Protein AF-A0A822GV49-F1 (afdb_monomer_lite)

pLDDT: mean 79.33, std 9.25, range [47.97, 89.56]

Foldseek 3Di:
DDDLQVVLVVLVVDDPVVNVVVVVCLLVSLVVVVLVCLVPPPQKAALVVSCVSSVPPDSVVSLVSCVVVVFDADVPGNITGSVVRNVVNVVD

Radius of gyration: 13.35 Å; chains: 1; bounding box: 31×25×39 Å

Structure (mmCIF, N/CA/C/O backbone):
data_AF-A0A822GV49-F1
#
_entry.id   AF-A0A822GV49-F1
#
loop_
_atom_site.group_PDB
_atom_site.id
_atom_site.type_symbol
_atom_site.label_atom_id
_atom_site.label_alt_id
_atom_site.label_comp_id
_atom_site.label_asym_id
_atom_site.label_entity_id
_atom_site.label_seq_id
_atom_si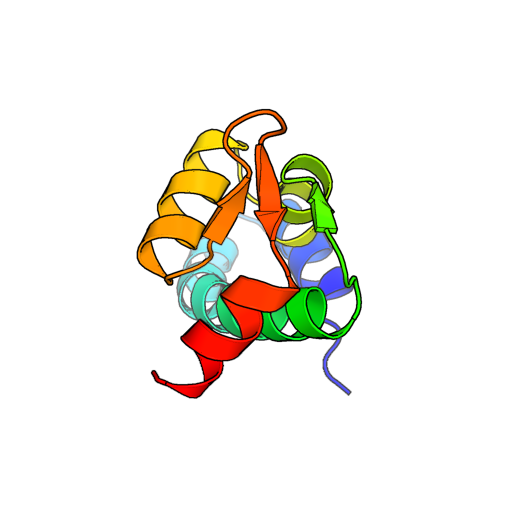te.pdbx_PDB_ins_code
_atom_site.Cartn_x
_atom_site.Cartn_y
_atom_site.Cartn_z
_atom_site.occupancy
_atom_site.B_iso_or_equiv
_atom_site.auth_seq_id
_atom_site.auth_comp_id
_atom_site.auth_asym_id
_atom_site.auth_atom_id
_atom_site.pdbx_PDB_model_num
ATOM 1 N N . ARG A 1 1 ? 9.666 -14.382 12.200 1.00 52.34 1 ARG A N 1
ATOM 2 C CA . ARG A 1 1 ? 9.138 -14.148 10.830 1.00 52.34 1 ARG A CA 1
ATOM 3 C C . ARG A 1 1 ? 7.882 -13.283 10.983 1.00 52.34 1 ARG A C 1
ATOM 5 O O . ARG A 1 1 ? 7.016 -13.685 11.745 1.00 52.34 1 ARG A O 1
ATOM 12 N N . LYS A 1 2 ? 7.814 -12.077 10.402 1.00 66.31 2 LYS A N 1
ATOM 13 C CA . LYS A 1 2 ? 6.654 -11.172 10.560 1.00 66.31 2 LYS A CA 1
ATOM 14 C C . LYS A 1 2 ? 5.584 -11.528 9.518 1.00 66.31 2 LYS A C 1
ATOM 16 O O . LYS A 1 2 ? 5.921 -11.617 8.342 1.00 66.31 2 LYS A O 1
ATOM 21 N N . ASN A 1 3 ? 4.339 -11.772 9.937 1.00 78.94 3 ASN A N 1
ATOM 22 C CA . ASN A 1 3 ? 3.228 -12.119 9.040 1.00 78.94 3 ASN A CA 1
ATOM 23 C C . ASN A 1 3 ? 2.308 -10.906 8.829 1.00 78.94 3 ASN A C 1
ATOM 25 O O . ASN A 1 3 ? 1.311 -10.736 9.529 1.00 78.94 3 ASN A O 1
ATOM 29 N N . TYR A 1 4 ? 2.674 -10.040 7.882 1.00 75.12 4 TYR A N 1
ATOM 30 C CA . TYR A 1 4 ? 1.938 -8.800 7.618 1.00 75.12 4 TYR A CA 1
ATOM 31 C C . TYR A 1 4 ? 0.546 -9.050 7.031 1.00 75.12 4 TYR A C 1
ATOM 33 O O . TYR A 1 4 ? -0.392 -8.348 7.386 1.00 75.12 4 TYR A O 1
ATOM 41 N N . ILE A 1 5 ? 0.381 -10.087 6.204 1.00 78.50 5 ILE A N 1
ATOM 42 C CA . ILE A 1 5 ? -0.917 -10.433 5.604 1.00 78.50 5 ILE A CA 1
ATOM 43 C C . ILE A 1 5 ? -1.935 -10.762 6.702 1.00 78.50 5 ILE A C 1
ATOM 45 O O . ILE A 1 5 ? -3.030 -10.207 6.723 1.00 78.50 5 ILE A O 1
ATOM 49 N N . GLN A 1 6 ? -1.556 -11.610 7.663 1.00 81.31 6 GLN A N 1
ATOM 50 C CA . GLN A 1 6 ? -2.429 -11.965 8.784 1.00 81.31 6 GLN A CA 1
ATOM 51 C C . GLN A 1 6 ? -2.743 -10.755 9.678 1.00 81.31 6 GLN A C 1
ATOM 53 O O . GLN A 1 6 ? -3.865 -10.635 10.166 1.00 81.31 6 GLN A O 1
ATOM 58 N N . LEU A 1 7 ? -1.793 -9.828 9.840 1.00 83.19 7 LEU A N 1
ATOM 59 C CA . LEU A 1 7 ? -2.014 -8.573 10.560 1.00 83.19 7 LEU A CA 1
ATOM 60 C C . LEU A 1 7 ? -3.067 -7.696 9.868 1.00 83.19 7 LEU A C 1
ATOM 62 O O . LEU A 1 7 ? -3.976 -7.218 10.540 1.00 83.19 7 LEU A O 1
ATOM 66 N N . PHE A 1 8 ? -2.997 -7.520 8.544 1.00 80.31 8 PHE A N 1
ATOM 67 C CA . PHE A 1 8 ? -3.977 -6.720 7.797 1.00 80.31 8 PHE A CA 1
ATOM 68 C C . PHE A 1 8 ? -5.369 -7.370 7.750 1.00 80.31 8 PHE A C 1
ATOM 70 O O . PHE A 1 8 ? -6.377 -6.665 7.809 1.00 80.31 8 PHE A O 1
ATOM 77 N N . ILE A 1 9 ? -5.447 -8.704 7.712 1.00 82.69 9 ILE A N 1
ATOM 78 C CA . ILE A 1 9 ? -6.724 -9.429 7.834 1.00 82.69 9 ILE A CA 1
ATOM 79 C C . ILE A 1 9 ? -7.367 -9.138 9.193 1.00 82.69 9 ILE A C 1
ATOM 81 O O . ILE A 1 9 ? -8.534 -8.755 9.252 1.00 82.69 9 ILE A O 1
ATOM 85 N N . LEU A 1 10 ? -6.596 -9.260 10.278 1.00 81.12 10 LEU A N 1
ATOM 86 C CA . LEU A 1 10 ? -7.081 -8.963 11.625 1.00 81.12 10 LEU A CA 1
ATOM 87 C C . LEU A 1 10 ? -7.467 -7.489 11.766 1.00 81.12 10 LEU A C 1
ATOM 89 O O . LEU A 1 10 ? -8.506 -7.192 12.354 1.00 81.12 10 LEU A O 1
ATOM 93 N N . TYR A 1 11 ? -6.679 -6.580 11.181 1.00 82.38 11 TYR A N 1
ATOM 94 C CA . TYR A 1 11 ? -6.937 -5.137 11.163 1.00 82.38 11 TYR A CA 1
ATOM 95 C C . TYR A 1 11 ? -8.331 -4.797 10.631 1.00 82.38 11 TYR A C 1
ATOM 97 O O . TYR A 1 11 ? -9.036 -4.003 11.247 1.00 82.38 11 TYR A O 1
ATOM 105 N N . ARG A 1 12 ? -8.790 -5.467 9.568 1.00 78.31 12 ARG A N 1
ATOM 106 C CA . ARG A 1 12 ? -10.150 -5.267 9.033 1.00 78.31 12 ARG A CA 1
ATOM 107 C C . ARG A 1 12 ? -11.265 -5.719 9.985 1.00 78.31 12 ARG A C 1
ATOM 109 O O . ARG A 1 12 ? -12.388 -5.248 9.852 1.00 78.31 12 ARG A O 1
ATOM 116 N N . SER A 1 13 ? -10.974 -6.627 10.917 1.00 79.31 13 SER A N 1
ATOM 117 C CA . SER A 1 13 ? -11.948 -7.217 11.855 1.00 79.31 13 SER A CA 1
ATOM 118 C C . SER A 1 13 ? -11.903 -6.647 13.280 1.00 79.31 13 SER A C 1
ATOM 120 O O . SER A 1 13 ? -12.692 -7.055 14.131 1.00 79.31 13 SER A O 1
ATOM 122 N N . LEU A 1 14 ? -10.971 -5.738 13.572 1.00 76.31 14 LEU A N 1
ATOM 123 C CA . LEU A 1 14 ? -10.693 -5.282 14.934 1.00 76.31 14 LEU A CA 1
ATOM 124 C C . LEU A 1 14 ? -11.802 -4.354 15.485 1.00 76.31 14 LEU A C 1
ATOM 126 O O . LEU A 1 14 ? -12.263 -3.453 14.781 1.00 76.31 14 LEU A O 1
ATOM 130 N N . PRO A 1 15 ? -12.208 -4.503 16.764 1.00 77.31 15 PRO A N 1
ATOM 131 C CA . PRO A 1 15 ? -13.111 -3.558 17.417 1.00 77.31 15 PRO A CA 1
ATOM 132 C C . PRO A 1 15 ? -12.491 -2.152 17.514 1.00 77.31 15 PRO A C 1
ATOM 134 O O . PRO A 1 15 ? -11.278 -1.987 17.669 1.00 77.31 15 PRO A O 1
ATOM 137 N N . LYS A 1 16 ? -13.348 -1.120 17.463 1.00 66.38 16 LYS A N 1
ATOM 138 C CA . LYS A 1 16 ? -12.970 0.301 17.300 1.00 66.38 16 LYS A CA 1
ATOM 139 C C . LYS A 1 16 ? -11.902 0.804 18.286 1.00 66.38 16 LYS A C 1
ATOM 141 O O . LYS A 1 16 ? -11.052 1.597 17.897 1.00 66.38 16 LYS A O 1
ATOM 146 N N . LEU A 1 17 ? -11.910 0.335 19.538 1.00 59.97 17 LEU A N 1
ATOM 147 C CA . LEU A 1 17 ? -10.960 0.788 20.563 1.00 59.97 17 LEU A CA 1
ATOM 148 C C . LEU A 1 17 ? -9.529 0.279 20.303 1.00 59.97 17 LEU A C 1
ATOM 150 O O . LEU A 1 17 ? -8.560 1.018 20.450 1.00 59.97 17 LEU A O 1
ATOM 154 N N . THR A 1 18 ? -9.396 -0.974 19.866 1.00 63.44 18 THR A N 1
ATOM 155 C CA . THR A 1 18 ? -8.104 -1.584 19.523 1.00 63.44 18 THR A CA 1
ATOM 156 C C . THR A 1 18 ? -7.612 -1.113 18.152 1.00 63.44 18 THR A C 1
ATOM 158 O O . THR A 1 18 ? -6.406 -1.032 17.932 1.00 63.44 18 THR A O 1
ATOM 161 N N . CYS A 1 19 ? -8.528 -0.722 17.257 1.00 67.12 19 CYS A N 1
ATOM 162 C CA . CYS A 1 19 ? -8.203 -0.101 15.972 1.00 67.12 19 CYS A CA 1
ATOM 163 C C . CYS A 1 19 ? -7.345 1.163 16.154 1.00 67.12 19 CYS A C 1
ATOM 165 O O . CYS A 1 19 ? -6.286 1.263 15.543 1.00 67.12 19 CYS A O 1
ATOM 167 N N . CYS A 1 20 ? -7.695 2.063 17.083 1.00 65.81 20 CYS A N 1
ATOM 168 C CA . CYS A 1 20 ? -6.903 3.276 17.335 1.00 65.81 20 CYS A CA 1
ATOM 169 C C . CYS A 1 20 ? -5.449 2.996 17.752 1.00 65.81 20 CYS A C 1
ATOM 171 O O . CYS A 1 20 ? -4.551 3.717 17.329 1.00 65.81 20 CYS A O 1
ATOM 173 N N . LEU A 1 21 ? -5.192 1.947 18.542 1.00 66.62 21 LEU A N 1
ATOM 174 C CA . LEU A 1 21 ? -3.827 1.568 18.932 1.00 66.62 21 LEU A CA 1
ATOM 175 C C . LEU A 1 21 ? -3.040 0.994 17.749 1.00 66.62 21 LEU A C 1
ATOM 177 O O . LEU A 1 21 ? -1.862 1.301 17.575 1.00 66.62 21 LEU A O 1
ATOM 181 N N . VAL A 1 22 ? -3.691 0.182 16.914 1.00 72.62 22 VAL A N 1
ATOM 182 C CA . VAL A 1 22 ? -3.061 -0.433 15.737 1.00 72.62 22 VAL A CA 1
ATOM 183 C C . VAL A 1 22 ? -2.839 0.593 14.619 1.00 72.62 22 VAL A C 1
ATOM 185 O O . VAL A 1 22 ? -1.844 0.491 13.903 1.00 72.62 22 VAL A O 1
ATOM 188 N N . ASN A 1 23 ? -3.677 1.631 14.525 1.00 72.44 23 ASN A N 1
ATOM 189 C CA . ASN A 1 23 ? -3.545 2.728 13.561 1.00 72.44 23 ASN A CA 1
ATOM 190 C C . ASN A 1 23 ? -2.201 3.456 13.656 1.00 72.44 23 ASN A C 1
ATOM 192 O O . ASN A 1 23 ? -1.682 3.902 12.642 1.00 72.44 23 ASN A O 1
ATOM 196 N N . PHE A 1 24 ? -1.583 3.537 14.836 1.00 71.94 24 PHE A N 1
ATOM 197 C CA . PHE A 1 24 ? -0.257 4.152 14.957 1.00 71.94 24 PHE A CA 1
ATOM 198 C C . PHE A 1 24 ? 0.855 3.318 14.312 1.00 71.94 24 PHE A C 1
ATOM 200 O O . PHE A 1 24 ? 1.856 3.859 13.847 1.00 71.94 24 PHE A O 1
ATOM 207 N N . PHE A 1 25 ? 0.684 1.998 14.253 1.00 78.62 25 PHE A N 1
ATOM 208 C CA . PHE A 1 25 ? 1.681 1.092 13.687 1.00 78.62 25 PHE A CA 1
ATOM 209 C C . PHE A 1 25 ? 1.372 0.692 12.245 1.00 78.62 25 PHE A C 1
ATOM 211 O O . PHE A 1 25 ? 2.276 0.263 11.526 1.00 78.62 25 PHE A O 1
ATOM 218 N N . ILE A 1 26 ? 0.118 0.831 11.807 1.00 82.19 26 ILE A N 1
ATOM 219 C CA . ILE A 1 26 ? -0.323 0.381 10.486 1.00 82.19 26 ILE A CA 1
ATOM 220 C C . ILE A 1 26 ? 0.474 1.056 9.367 1.00 82.19 26 ILE A C 1
ATOM 222 O O . ILE A 1 26 ? 0.859 0.391 8.411 1.00 82.19 26 ILE A O 1
ATOM 226 N N . ASP A 1 27 ? 0.817 2.336 9.519 1.00 82.50 27 ASP A N 1
ATOM 227 C CA . ASP A 1 27 ? 1.571 3.082 8.510 1.00 82.50 27 ASP A CA 1
ATOM 228 C C . ASP A 1 27 ? 3.033 2.625 8.425 1.00 82.50 27 ASP A C 1
ATOM 230 O O . ASP A 1 27 ? 3.593 2.510 7.331 1.00 82.50 27 ASP A O 1
ATOM 234 N N . ILE A 1 28 ? 3.629 2.250 9.562 1.00 84.25 28 ILE A N 1
ATOM 235 C CA . ILE A 1 28 ? 4.967 1.646 9.609 1.00 84.25 28 ILE A CA 1
ATOM 236 C C . ILE A 1 28 ? 4.952 0.306 8.863 1.00 84.25 28 ILE A C 1
ATOM 238 O O . ILE A 1 28 ? 5.827 0.034 8.037 1.00 84.25 28 ILE A O 1
ATOM 242 N N . TYR A 1 29 ? 3.939 -0.525 9.120 1.00 85.25 29 TYR A N 1
ATOM 243 C CA . TYR A 1 29 ? 3.800 -1.827 8.470 1.00 85.25 29 TYR A CA 1
ATOM 244 C C . TYR A 1 29 ? 3.476 -1.715 6.982 1.00 85.25 29 TYR A C 1
ATOM 246 O O . TYR A 1 29 ? 4.02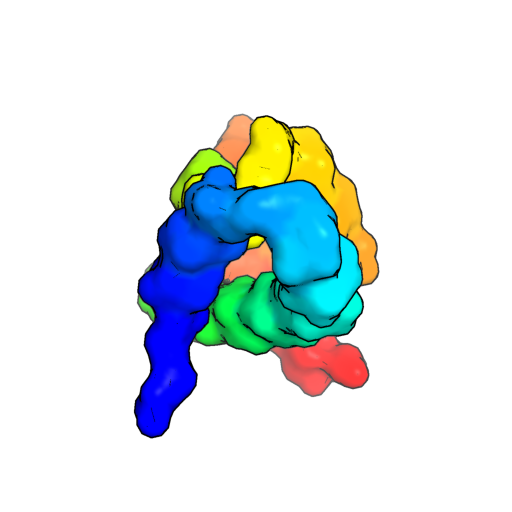6 -2.478 6.191 1.00 85.25 29 TYR A O 1
ATOM 254 N N . ARG A 1 30 ? 2.656 -0.741 6.576 1.00 87.62 30 ARG A N 1
ATOM 255 C CA . ARG A 1 30 ? 2.365 -0.465 5.164 1.00 87.62 30 ARG A CA 1
ATOM 256 C C . ARG A 1 30 ? 3.627 -0.077 4.400 1.00 87.62 30 ARG A C 1
ATOM 258 O O . ARG A 1 30 ? 3.861 -0.615 3.319 1.00 87.62 30 ARG A O 1
ATOM 265 N N . LYS A 1 31 ? 4.491 0.762 4.988 1.00 85.38 31 LYS A N 1
ATOM 266 C CA . LYS A 1 31 ? 5.791 1.121 4.396 1.00 85.38 31 LYS A CA 1
ATOM 267 C C . LYS A 1 31 ? 6.721 -0.093 4.247 1.00 85.38 31 LYS A C 1
ATOM 269 O O . LYS A 1 31 ? 7.372 -0.247 3.219 1.00 85.38 31 LYS A O 1
ATOM 274 N N . GLN A 1 32 ? 6.777 -0.974 5.244 1.00 86.00 32 GLN A N 1
ATOM 275 C CA . GLN A 1 32 ? 7.587 -2.199 5.155 1.00 86.00 32 GLN A CA 1
ATOM 276 C C . GLN A 1 32 ? 7.028 -3.174 4.110 1.00 86.00 32 GLN A C 1
ATOM 278 O O . GLN A 1 32 ? 7.780 -3.766 3.338 1.00 86.00 32 GLN A O 1
ATOM 283 N N . MET A 1 33 ? 5.706 -3.325 4.057 1.00 87.06 33 MET A N 1
ATOM 284 C CA . MET A 1 33 ? 5.039 -4.226 3.124 1.00 87.06 33 MET A CA 1
ATOM 285 C C . MET A 1 33 ? 5.189 -3.753 1.673 1.00 87.06 33 MET A C 1
ATOM 287 O O . MET A 1 33 ? 5.490 -4.575 0.813 1.00 87.06 33 MET A O 1
ATOM 291 N N . ILE A 1 34 ? 5.062 -2.450 1.383 1.00 86.88 34 ILE A N 1
ATOM 292 C CA . ILE A 1 34 ? 5.236 -1.949 0.010 1.00 86.88 34 ILE A CA 1
ATOM 293 C C . ILE A 1 34 ? 6.663 -2.167 -0.506 1.00 86.88 34 ILE A C 1
ATOM 295 O O . ILE A 1 34 ? 6.833 -2.543 -1.662 1.00 86.88 34 ILE A O 1
ATOM 299 N N . GLN A 1 35 ? 7.685 -2.026 0.346 1.00 85.38 35 GLN A N 1
ATOM 300 C CA . GLN A 1 35 ? 9.066 -2.347 -0.031 1.00 85.38 35 GLN A CA 1
ATOM 301 C C . GLN A 1 35 ? 9.200 -3.820 -0.435 1.00 85.38 35 GLN A C 1
ATOM 303 O O . GLN A 1 35 ? 9.742 -4.123 -1.496 1.00 85.38 35 GLN A O 1
ATOM 308 N N . ILE A 1 36 ? 8.634 -4.729 0.365 1.00 86.12 36 ILE A N 1
ATOM 309 C CA . ILE A 1 36 ? 8.626 -6.167 0.065 1.00 86.12 36 ILE A CA 1
ATOM 310 C C . ILE A 1 36 ? 7.882 -6.447 -1.248 1.00 86.12 36 ILE A C 1
ATOM 312 O O . ILE A 1 36 ? 8.369 -7.221 -2.070 1.00 86.12 36 ILE A O 1
ATOM 316 N N . LEU A 1 37 ? 6.734 -5.802 -1.477 1.00 84.94 37 LEU A N 1
ATOM 317 C CA . LEU A 1 37 ? 5.941 -5.966 -2.699 1.00 84.94 37 LEU A CA 1
ATOM 318 C C . LEU A 1 37 ? 6.690 -5.481 -3.944 1.00 84.94 37 LEU A C 1
ATOM 320 O O . LEU A 1 37 ? 6.791 -6.224 -4.917 1.00 84.94 37 LEU A O 1
ATOM 324 N N . ILE A 1 38 ? 7.279 -4.282 -3.900 1.00 84.06 38 ILE A N 1
ATOM 325 C CA . ILE A 1 38 ? 8.099 -3.730 -4.992 1.00 84.06 38 ILE A CA 1
ATOM 326 C C . ILE A 1 38 ? 9.272 -4.662 -5.313 1.00 84.06 38 ILE A C 1
ATOM 328 O O . ILE A 1 38 ? 9.665 -4.800 -6.475 1.00 84.06 38 ILE A O 1
ATOM 332 N N . TRP A 1 39 ? 9.848 -5.307 -4.298 1.00 81.62 39 TRP A N 1
ATOM 333 C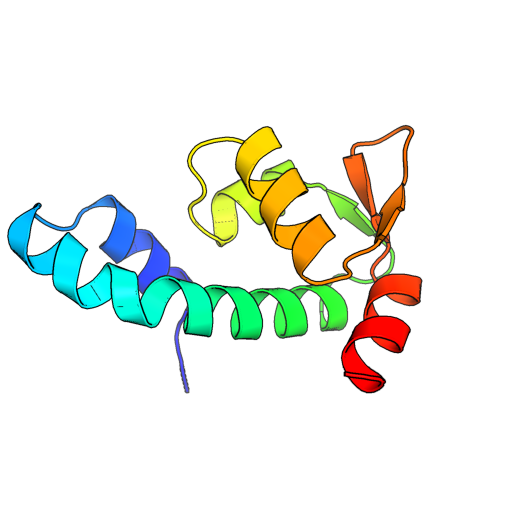 CA . TRP A 1 39 ? 10.968 -6.228 -4.468 1.00 81.62 39 TRP A CA 1
ATOM 334 C C . TRP A 1 39 ? 10.531 -7.590 -5.026 1.00 81.62 39 TRP A C 1
ATOM 336 O O . TRP A 1 39 ? 11.242 -8.142 -5.865 1.00 81.62 39 TRP A O 1
ATOM 346 N N . GLY A 1 40 ? 9.357 -8.092 -4.627 1.00 79.94 40 GLY A N 1
ATOM 347 C CA . GLY A 1 40 ? 8.858 -9.424 -4.984 1.00 79.94 40 GLY A CA 1
ATOM 348 C C . GLY A 1 40 ? 8.043 -9.532 -6.281 1.00 79.94 40 GLY A C 1
ATOM 349 O O . GLY A 1 40 ? 8.052 -10.598 -6.884 1.00 79.94 40 GLY A O 1
ATOM 350 N N . PHE A 1 41 ? 7.362 -8.470 -6.729 1.00 76.06 41 PHE A N 1
ATOM 351 C CA . PHE A 1 41 ? 6.375 -8.527 -7.829 1.00 76.06 41 PHE A CA 1
ATOM 352 C C . PHE A 1 41 ? 6.820 -7.881 -9.161 1.00 76.06 41 PHE A C 1
ATOM 354 O O . PHE A 1 41 ? 5.991 -7.629 -10.030 1.00 76.06 41 PHE A O 1
ATOM 361 N N . ALA A 1 42 ? 8.113 -7.602 -9.367 1.00 75.00 42 ALA A N 1
ATOM 362 C CA . ALA A 1 42 ? 8.590 -6.961 -10.603 1.00 75.00 42 ALA A CA 1
ATOM 363 C C . ALA A 1 42 ? 8.173 -7.743 -11.878 1.00 75.00 42 ALA A C 1
ATOM 365 O O . ALA A 1 42 ? 8.303 -8.967 -11.890 1.00 75.00 42 ALA A O 1
ATOM 366 N N . PRO A 1 43 ? 7.739 -7.074 -12.971 1.00 78.00 43 PRO A N 1
ATOM 367 C CA . PRO A 1 43 ? 8.000 -5.666 -13.298 1.00 78.00 43 PRO A CA 1
ATOM 368 C C . PRO A 1 43 ? 6.916 -4.652 -12.894 1.00 78.00 43 PRO A C 1
ATOM 370 O O . PRO A 1 43 ? 7.267 -3.498 -12.654 1.00 78.00 43 PRO A O 1
ATOM 373 N N . THR A 1 44 ? 5.644 -5.045 -12.811 1.00 83.31 44 THR A N 1
ATOM 374 C CA . THR A 1 44 ? 4.514 -4.135 -12.560 1.00 83.31 44 THR A CA 1
ATOM 375 C C . THR A 1 44 ? 3.532 -4.742 -11.566 1.00 83.31 44 THR A C 1
ATOM 377 O O . THR A 1 44 ? 3.334 -5.955 -11.537 1.00 83.31 44 THR A O 1
ATOM 380 N N . LEU A 1 45 ? 2.898 -3.893 -10.755 1.00 86.00 45 LEU A N 1
ATOM 381 C CA . LEU A 1 45 ? 1.936 -4.325 -9.742 1.00 86.00 45 LEU A CA 1
ATOM 382 C C . LEU A 1 45 ? 0.647 -3.487 -9.827 1.00 86.00 45 LEU A C 1
ATOM 384 O O . LEU A 1 45 ? 0.724 -2.268 -9.669 1.00 86.00 45 LEU A O 1
ATOM 388 N N . PRO A 1 46 ? -0.534 -4.086 -10.074 1.00 88.31 46 PRO A N 1
ATOM 389 C CA . PRO A 1 46 ? -1.795 -3.345 -10.141 1.00 88.31 46 PRO A CA 1
ATOM 390 C C . PRO A 1 46 ? -2.160 -2.711 -8.795 1.00 88.31 46 PRO A C 1
ATOM 392 O O . PRO A 1 46 ? -1.989 -3.352 -7.753 1.00 88.31 46 PRO A O 1
ATOM 395 N N . ILE A 1 47 ? -2.720 -1.495 -8.806 1.00 88.06 47 ILE A N 1
ATOM 396 C CA . ILE A 1 47 ? -3.126 -0.820 -7.565 1.00 88.06 47 ILE A CA 1
ATOM 397 C C . ILE A 1 47 ? -4.183 -1.608 -6.787 1.00 88.06 47 ILE A C 1
ATOM 399 O O . ILE A 1 47 ? -4.086 -1.675 -5.569 1.00 88.06 47 ILE A O 1
ATOM 403 N N . ASP A 1 48 ? -5.108 -2.299 -7.459 1.00 86.88 48 ASP A N 1
ATOM 404 C CA . ASP A 1 48 ? -6.174 -3.079 -6.808 1.00 86.88 48 ASP A CA 1
ATOM 405 C C . ASP A 1 48 ? -5.627 -4.137 -5.840 1.00 86.88 48 ASP A C 1
ATOM 407 O O . ASP A 1 48 ? -6.121 -4.330 -4.722 1.00 86.88 48 ASP A O 1
ATOM 411 N N . VAL A 1 49 ? -4.556 -4.814 -6.263 1.00 86.19 49 VAL A N 1
ATOM 412 C CA . VAL A 1 49 ? -3.881 -5.845 -5.469 1.00 86.19 49 VAL A CA 1
ATOM 413 C C . VAL A 1 49 ? -3.248 -5.212 -4.233 1.00 86.19 49 VAL A C 1
ATOM 415 O O . VAL A 1 49 ? -3.338 -5.749 -3.130 1.00 86.19 49 VAL A O 1
ATOM 418 N N . VAL A 1 50 ? -2.650 -4.037 -4.403 1.00 88.50 50 VAL A N 1
ATOM 419 C CA . VAL A 1 50 ? -1.948 -3.300 -3.351 1.00 88.50 50 VAL A CA 1
ATOM 420 C C . VAL A 1 50 ? -2.926 -2.724 -2.336 1.00 88.50 50 VAL A C 1
ATOM 422 O O . VAL A 1 50 ? -2.720 -2.896 -1.134 1.00 88.50 50 VAL A O 1
ATOM 425 N N . THR A 1 51 ? -4.022 -2.125 -2.801 1.00 89.56 51 THR A N 1
ATOM 426 C CA . THR A 1 51 ? -5.128 -1.629 -1.975 1.00 89.56 51 THR A CA 1
ATOM 427 C C . THR A 1 51 ? -5.679 -2.744 -1.094 1.00 89.56 51 THR A C 1
ATOM 429 O O . THR A 1 51 ? -5.827 -2.567 0.117 1.00 89.56 51 THR A O 1
ATOM 432 N N . THR A 1 52 ? -5.898 -3.925 -1.681 1.00 86.75 52 THR A N 1
ATOM 433 C CA . THR A 1 52 ? -6.403 -5.100 -0.962 1.00 86.75 52 THR A CA 1
ATOM 434 C C . THR A 1 52 ? -5.391 -5.618 0.063 1.00 86.75 52 THR A C 1
ATOM 436 O O . THR A 1 52 ? -5.753 -5.881 1.210 1.00 86.75 52 THR A O 1
ATOM 439 N N . MET A 1 53 ? -4.114 -5.741 -0.314 1.00 85.38 53 MET A N 1
ATOM 440 C CA . MET A 1 53 ? -3.064 -6.267 0.568 1.00 85.38 53 MET A CA 1
ATOM 441 C C . MET A 1 53 ? -2.713 -5.330 1.729 1.00 85.38 53 MET A C 1
ATOM 443 O O . MET A 1 53 ? -2.403 -5.808 2.818 1.00 85.38 53 MET A O 1
ATOM 447 N N . LEU A 1 54 ? -2.751 -4.013 1.514 1.00 86.94 54 LEU A N 1
ATOM 448 C CA . LEU A 1 54 ? -2.430 -2.993 2.524 1.00 86.94 54 LEU A CA 1
ATOM 449 C C . LEU A 1 54 ? -3.658 -2.527 3.324 1.00 86.94 54 LEU A C 1
ATOM 451 O O . LEU A 1 54 ? -3.534 -1.647 4.186 1.00 86.94 54 LEU A O 1
ATOM 455 N N . ALA A 1 55 ? -4.824 -3.122 3.043 1.00 86.75 55 ALA A N 1
ATOM 456 C CA . ALA A 1 55 ? -6.111 -2.798 3.646 1.00 86.75 55 ALA A CA 1
ATOM 457 C C . ALA A 1 55 ? -6.402 -1.286 3.612 1.00 86.75 55 ALA A C 1
ATOM 459 O O . ALA A 1 55 ? -6.643 -0.662 4.650 1.00 86.75 55 ALA A O 1
ATOM 460 N N . TYR A 1 56 ? -6.315 -0.689 2.421 1.00 86.94 56 TYR A N 1
ATOM 461 C CA . TYR A 1 56 ? -6.805 0.667 2.172 1.00 86.94 56 TYR A CA 1
ATOM 462 C C . TYR A 1 56 ? -8.304 0.647 1.850 1.00 86.94 56 TYR A C 1
ATOM 464 O O . TYR A 1 56 ? -8.830 -0.353 1.367 1.00 86.94 56 TYR A O 1
ATOM 472 N N . GLU A 1 57 ? -8.990 1.752 2.139 1.00 85.88 57 GLU A N 1
ATOM 473 C CA . GLU A 1 57 ? -10.438 1.886 1.923 1.00 85.88 57 GLU A CA 1
ATOM 474 C C . GLU A 1 57 ? -10.793 2.082 0.444 1.00 85.88 57 GLU A C 1
ATOM 476 O O . GLU A 1 57 ? -11.822 1.585 -0.010 1.00 85.88 57 GLU A O 1
ATOM 481 N N . SER A 1 58 ? -9.930 2.757 -0.321 1.00 88.81 58 SER A N 1
ATOM 482 C CA . SER A 1 58 ? -10.097 2.960 -1.761 1.00 88.81 58 SER A CA 1
ATOM 483 C C . SER A 1 58 ? -8.754 2.988 -2.493 1.00 88.81 58 SER A C 1
ATOM 485 O O . SER A 1 58 ? -7.698 3.244 -1.899 1.00 88.81 58 SER A O 1
ATOM 487 N N . ASN A 1 59 ? -8.803 2.752 -3.806 1.00 87.19 59 ASN A N 1
ATOM 488 C CA . ASN A 1 59 ? -7.637 2.869 -4.683 1.00 87.19 59 ASN A CA 1
ATOM 489 C C . ASN A 1 59 ? -7.096 4.300 -4.739 1.00 87.19 59 ASN A C 1
ATOM 491 O O . ASN A 1 59 ? -5.890 4.487 -4.835 1.00 87.19 59 ASN A O 1
ATOM 495 N N . GLU A 1 60 ? -7.965 5.303 -4.626 1.00 87.50 60 GLU A N 1
ATOM 496 C CA . GLU A 1 60 ? -7.593 6.722 -4.626 1.00 87.50 60 GLU A CA 1
ATOM 497 C C . GLU A 1 60 ? -6.745 7.064 -3.394 1.00 87.50 60 GLU A C 1
ATOM 499 O O . GLU A 1 60 ? -5.649 7.609 -3.520 1.00 87.50 60 GLU A O 1
ATOM 504 N N . ILE A 1 61 ? -7.185 6.634 -2.205 1.00 88.00 61 ILE A N 1
ATOM 505 C CA . ILE A 1 61 ? -6.434 6.818 -0.954 1.00 88.00 61 ILE A CA 1
ATOM 506 C C . ILE A 1 61 ? -5.094 6.076 -1.026 1.00 88.00 61 ILE A C 1
ATOM 508 O O . ILE A 1 61 ? -4.066 6.581 -0.567 1.00 88.00 61 ILE A O 1
ATOM 512 N N . CYS A 1 62 ? -5.091 4.871 -1.605 1.00 89.12 62 CYS A N 1
ATOM 513 C CA . CYS A 1 62 ? -3.867 4.111 -1.823 1.00 89.12 62 CYS A CA 1
ATOM 514 C C . CYS A 1 62 ? -2.904 4.873 -2.746 1.00 89.12 62 CYS A C 1
ATOM 516 O O . CYS A 1 62 ? -1.731 5.038 -2.408 1.00 89.12 62 CYS A O 1
ATOM 518 N N . TYR A 1 63 ? -3.408 5.401 -3.862 1.00 87.81 63 TYR A N 1
ATOM 519 C CA . TYR A 1 63 ? -2.638 6.159 -4.840 1.00 87.81 63 TYR A CA 1
ATOM 520 C C . TYR A 1 63 ? -2.000 7.404 -4.222 1.00 87.81 63 TYR A C 1
ATOM 522 O O . TYR A 1 63 ? -0.788 7.587 -4.338 1.00 87.81 63 TYR A O 1
ATOM 530 N N . GLU A 1 64 ? -2.771 8.229 -3.512 1.00 88.69 64 GLU A N 1
ATOM 531 C CA . GLU A 1 64 ? -2.257 9.439 -2.862 1.00 88.69 64 GLU A CA 1
ATOM 532 C C . GLU A 1 64 ? -1.170 9.114 -1.833 1.00 88.69 64 GLU A C 1
ATOM 534 O O . GLU A 1 64 ? -0.097 9.729 -1.814 1.00 88.69 64 GLU A O 1
ATOM 539 N N . ARG A 1 65 ? -1.407 8.096 -0.995 1.00 87.00 65 ARG A N 1
ATOM 540 C CA . ARG A 1 65 ? -0.452 7.688 0.042 1.00 87.00 65 ARG A CA 1
ATOM 541 C C . ARG A 1 65 ? 0.835 7.146 -0.557 1.00 87.00 65 ARG A C 1
ATOM 543 O O . ARG A 1 65 ? 1.917 7.548 -0.131 1.00 87.00 65 ARG A O 1
ATOM 550 N N . LEU A 1 66 ? 0.748 6.277 -1.555 1.00 87.25 66 LEU A N 1
ATOM 551 C CA . LEU A 1 66 ? 1.922 5.716 -2.220 1.00 87.25 66 LEU A CA 1
ATOM 552 C C . LEU A 1 66 ? 2.685 6.776 -3.027 1.00 87.25 66 LEU A C 1
ATOM 554 O O . LEU A 1 66 ? 3.916 6.802 -2.977 1.00 87.25 66 LEU A O 1
ATOM 558 N N . SER A 1 67 ? 1.976 7.705 -3.669 1.00 86.88 67 SER A N 1
ATOM 559 C CA . SER A 1 67 ? 2.581 8.848 -4.360 1.00 86.88 67 SER A CA 1
ATOM 560 C C . SER A 1 67 ? 3.366 9.732 -3.386 1.00 86.88 67 SER A C 1
ATOM 562 O O . SER A 1 67 ? 4.517 10.073 -3.655 1.00 86.88 67 SER A O 1
ATOM 564 N N . SER A 1 68 ? 2.821 10.012 -2.193 1.00 85.69 68 SER A N 1
ATOM 565 C CA . SER A 1 68 ? 3.538 10.766 -1.147 1.00 85.69 68 SER A CA 1
ATOM 566 C C . SER A 1 68 ? 4.800 10.052 -0.632 1.00 85.69 68 SER A C 1
ATOM 568 O O . SER A 1 68 ? 5.769 10.686 -0.201 1.00 85.69 68 SER A O 1
ATOM 570 N N . LEU A 1 69 ? 4.826 8.718 -0.715 1.00 82.50 69 LEU A N 1
ATOM 571 C CA . LEU A 1 69 ? 5.982 7.899 -0.353 1.00 82.50 69 LEU A CA 1
ATOM 572 C C . LEU A 1 69 ? 7.060 7.867 -1.450 1.00 82.50 69 LEU A C 1
ATOM 574 O O . LEU A 1 69 ? 8.199 7.521 -1.141 1.00 82.50 69 LEU A O 1
ATOM 578 N N . GLY A 1 70 ? 6.751 8.308 -2.675 1.00 82.81 70 GLY A N 1
ATOM 579 C CA . GLY A 1 70 ? 7.671 8.322 -3.820 1.00 82.81 70 GLY A CA 1
ATOM 580 C C . GLY A 1 70 ? 7.565 7.097 -4.736 1.00 82.81 70 GLY A C 1
ATOM 581 O O . GLY A 1 70 ? 8.483 6.843 -5.518 1.00 82.81 70 GLY A O 1
ATOM 582 N N . VAL A 1 71 ? 6.471 6.333 -4.631 1.00 85.50 71 VAL A N 1
ATOM 583 C CA . VAL A 1 71 ? 6.136 5.253 -5.572 1.00 85.50 71 VAL A CA 1
ATOM 584 C C . VAL A 1 71 ? 5.757 5.862 -6.919 1.00 85.50 71 VAL A C 1
ATOM 586 O O . VAL A 1 71 ? 5.002 6.829 -6.974 1.00 85.50 71 VAL A O 1
ATOM 589 N N . ILE A 1 72 ? 6.269 5.282 -8.003 1.00 85.38 72 ILE A N 1
ATOM 590 C CA . ILE A 1 72 ? 5.985 5.718 -9.371 1.00 85.38 72 ILE A CA 1
ATOM 591 C C . ILE A 1 72 ? 4.908 4.817 -9.972 1.00 85.38 72 ILE A C 1
ATOM 593 O O . ILE A 1 72 ? 5.009 3.588 -9.928 1.00 85.38 72 ILE A O 1
ATOM 597 N N . PHE A 1 73 ? 3.894 5.444 -10.559 1.00 85.06 73 PHE A N 1
ATOM 598 C CA . PHE A 1 73 ? 2.792 4.783 -11.247 1.00 85.06 73 PHE A CA 1
ATOM 599 C C . PHE A 1 73 ? 2.903 4.957 -12.762 1.00 85.06 73 PHE A C 1
ATOM 601 O O . PHE A 1 73 ? 3.435 5.948 -13.257 1.00 85.06 73 PHE A O 1
ATOM 608 N N . ILE A 1 74 ? 2.367 3.984 -13.491 1.00 85.31 74 ILE A N 1
ATOM 609 C CA . ILE A 1 74 ? 2.170 4.032 -14.937 1.00 85.31 74 ILE A CA 1
ATOM 610 C C . ILE A 1 74 ? 0.778 4.630 -15.170 1.00 85.31 74 ILE A C 1
ATOM 612 O O . ILE A 1 74 ? -0.228 4.036 -14.774 1.00 85.31 74 ILE A O 1
ATOM 616 N N . ASN A 1 75 ? 0.732 5.819 -15.778 1.00 67.75 75 ASN A N 1
ATOM 617 C CA . ASN A 1 75 ? -0.467 6.666 -15.871 1.00 67.75 75 ASN A CA 1
ATOM 618 C C . ASN A 1 75 ? -1.673 6.003 -16.561 1.00 67.75 75 ASN A C 1
ATOM 620 O O . ASN A 1 75 ? -2.806 6.357 -16.261 1.00 67.75 75 ASN A O 1
ATOM 624 N N . GLU A 1 76 ? -1.451 5.051 -17.468 1.00 67.12 76 GLU A N 1
ATOM 625 C CA . GLU A 1 76 ? -2.522 4.451 -18.279 1.00 67.12 76 GLU A CA 1
ATOM 626 C C . GLU A 1 76 ? -3.257 3.301 -17.576 1.00 67.12 76 GLU A C 1
ATOM 628 O O . GLU A 1 76 ? -4.402 3.006 -17.904 1.00 67.12 76 GLU A O 1
ATOM 633 N N . SER A 1 77 ? -2.618 2.652 -16.601 1.00 66.06 77 SER A N 1
ATOM 634 C CA . SER A 1 77 ? -3.093 1.389 -16.019 1.00 66.06 77 SER A CA 1
ATOM 635 C C . SER A 1 77 ? -3.234 1.417 -14.500 1.00 66.06 77 SER A C 1
ATOM 637 O O . SER A 1 77 ? -3.544 0.381 -13.913 1.00 66.06 77 SER A O 1
ATOM 639 N N . MET A 1 78 ? -2.970 2.559 -13.843 1.00 75.12 78 MET A N 1
ATOM 640 C CA . MET A 1 78 ? -2.915 2.647 -12.373 1.00 75.12 78 MET A CA 1
ATOM 641 C C . MET A 1 78 ? -2.052 1.5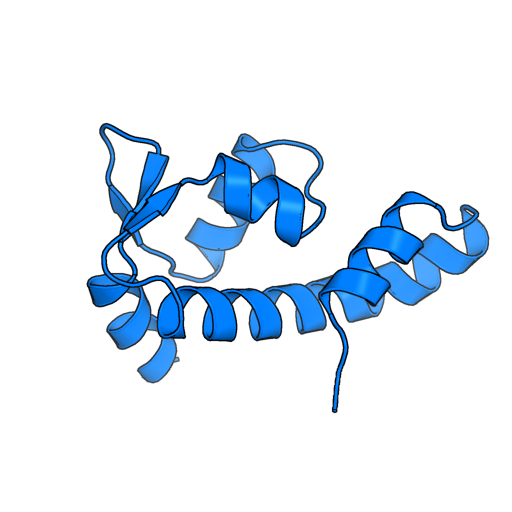17 -11.774 1.00 75.12 78 MET A C 1
ATOM 643 O O . MET A 1 78 ? -2.323 0.973 -10.707 1.00 75.12 78 MET A O 1
ATOM 647 N N . SER A 1 79 ? -1.003 1.107 -12.486 1.00 82.88 79 SER A N 1
ATOM 648 C CA . SER A 1 79 ? -0.095 0.054 -12.037 1.00 82.88 79 SER A CA 1
ATOM 649 C C . SER A 1 79 ? 1.205 0.673 -11.562 1.00 82.88 79 SER A C 1
ATOM 651 O O . SER A 1 79 ? 1.753 1.557 -12.217 1.00 82.88 79 SER A O 1
ATOM 653 N N . ILE A 1 80 ? 1.722 0.187 -10.443 1.00 84.56 80 ILE A N 1
ATOM 654 C CA . ILE A 1 80 ? 3.007 0.597 -9.894 1.00 84.56 80 ILE A CA 1
ATOM 655 C C . ILE A 1 80 ? 4.120 0.079 -10.800 1.00 84.56 80 ILE A C 1
ATOM 657 O O . ILE A 1 80 ? 4.186 -1.120 -11.090 1.00 84.56 80 ILE A O 1
ATOM 661 N N . ASP A 1 81 ? 5.027 0.971 -11.190 1.00 83.19 81 ASP A N 1
ATOM 662 C CA . ASP A 1 81 ? 6.296 0.589 -11.794 1.00 83.19 81 ASP A CA 1
ATOM 663 C C . ASP A 1 81 ? 7.260 0.154 -10.683 1.00 83.19 81 ASP A C 1
ATOM 665 O O . ASP A 1 81 ? 7.875 0.975 -9.991 1.00 83.19 81 ASP A O 1
ATOM 669 N N . CYS A 1 82 ? 7.388 -1.160 -10.488 1.00 81.31 82 CYS A N 1
ATOM 670 C CA . CYS A 1 82 ? 8.224 -1.723 -9.433 1.00 81.31 82 CYS A CA 1
ATOM 671 C C . CYS A 1 82 ? 9.725 -1.544 -9.703 1.00 81.31 82 CYS A C 1
ATOM 673 O O . CYS A 1 82 ? 10.513 -1.624 -8.761 1.00 81.31 82 CYS A O 1
ATOM 675 N N . LYS A 1 83 ? 10.153 -1.305 -10.951 1.00 79.06 83 LYS A N 1
ATOM 676 C CA . LYS A 1 83 ? 11.572 -1.083 -11.273 1.00 79.06 83 LYS A CA 1
ATOM 677 C C . LYS A 1 83 ? 11.990 0.323 -10.873 1.00 79.06 83 LYS A C 1
ATOM 679 O O . LYS A 1 83 ? 12.949 0.487 -10.120 1.00 79.06 83 LYS A O 1
ATOM 684 N N . THR A 1 84 ? 11.242 1.322 -11.329 1.00 77.06 84 THR A N 1
ATOM 685 C CA . THR A 1 84 ? 11.570 2.731 -11.079 1.00 77.06 84 THR A CA 1
ATOM 686 C C . THR A 1 84 ? 11.251 3.128 -9.635 1.00 77.06 84 THR A C 1
ATOM 688 O O . THR A 1 84 ? 11.984 3.899 -9.022 1.00 77.06 84 THR A O 1
ATOM 691 N N . SER A 1 85 ? 10.235 2.518 -9.014 1.00 76.12 85 SER A N 1
ATOM 692 C CA . SER A 1 85 ? 9.971 2.721 -7.582 1.00 76.12 85 SER A CA 1
ATOM 693 C C . SER A 1 85 ? 11.092 2.175 -6.692 1.00 76.12 85 SER A C 1
ATOM 695 O O . SER A 1 85 ? 11.372 2.750 -5.643 1.00 76.12 85 SER A O 1
ATOM 697 N N . ARG A 1 86 ? 11.774 1.093 -7.096 1.00 74.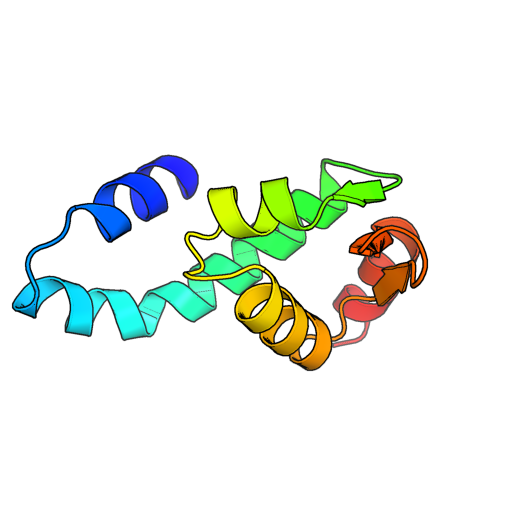62 86 ARG A N 1
ATOM 698 C CA . ARG A 1 86 ? 12.863 0.492 -6.307 1.00 74.62 86 ARG A CA 1
ATOM 699 C C . ARG A 1 86 ? 14.032 1.459 -6.124 1.00 74.62 86 ARG A C 1
ATOM 701 O O . ARG A 1 86 ? 14.473 1.672 -5.002 1.00 74.62 86 ARG A O 1
ATOM 708 N N . THR A 1 87 ? 14.457 2.108 -7.205 1.00 68.12 87 THR A N 1
ATOM 709 C CA . THR A 1 87 ? 15.578 3.062 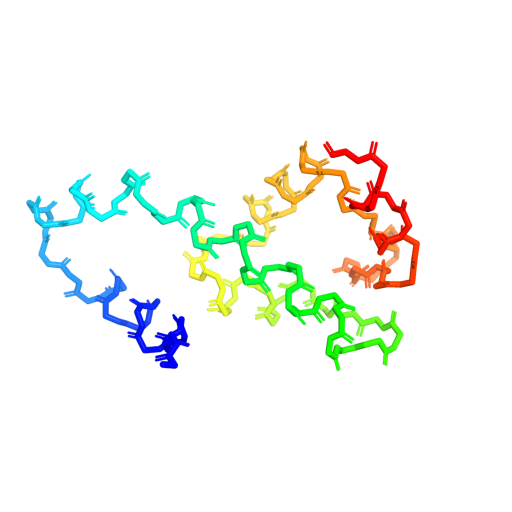-7.186 1.00 68.12 87 THR A CA 1
ATOM 710 C C . THR A 1 87 ? 15.266 4.338 -6.403 1.00 68.12 87 THR A C 1
ATOM 712 O O . THR A 1 87 ? 16.182 4.975 -5.886 1.00 68.12 87 THR A O 1
ATOM 715 N N . ASN A 1 88 ? 13.989 4.712 -6.286 1.00 70.12 88 ASN A N 1
ATOM 716 C CA . ASN A 1 88 ? 13.555 5.840 -5.464 1.00 70.12 88 ASN A CA 1
ATOM 717 C C . ASN A 1 88 ? 13.514 5.516 -3.968 1.00 70.12 88 ASN A C 1
ATOM 719 O O . ASN A 1 88 ? 13.834 6.385 -3.160 1.00 70.12 88 ASN A O 1
ATOM 723 N N . PHE A 1 89 ? 13.146 4.288 -3.591 1.00 65.31 89 PHE A N 1
ATOM 724 C CA . PHE A 1 89 ? 13.148 3.871 -2.186 1.00 65.31 89 PHE A CA 1
ATOM 725 C C . PHE A 1 89 ? 14.557 3.710 -1.609 1.00 65.31 89 PHE A C 1
ATOM 727 O O . PHE A 1 89 ? 14.727 3.939 -0.419 1.00 65.31 89 PHE A O 1
ATOM 734 N N . ASP A 1 90 ? 15.556 3.371 -2.427 1.00 57.16 90 ASP A N 1
ATOM 735 C CA . ASP A 1 90 ? 16.950 3.242 -1.974 1.00 57.16 90 ASP A CA 1
ATOM 736 C C . ASP A 1 90 ? 17.640 4.600 -1.730 1.00 57.16 90 ASP A C 1
ATOM 738 O O . ASP A 1 90 ? 18.668 4.668 -1.060 1.00 57.16 90 ASP A O 1
ATOM 742 N N . LYS A 1 91 ? 17.090 5.699 -2.268 1.00 52.09 91 LYS A N 1
ATOM 743 C CA . LYS A 1 91 ? 17.647 7.059 -2.132 1.00 52.09 91 LYS A CA 1
ATOM 744 C C . LYS A 1 91 ? 17.133 7.828 -0.907 1.00 52.09 91 LYS A C 1
ATOM 746 O O . LYS A 1 91 ? 17.560 8.964 -0.707 1.00 52.09 91 LYS A O 1
ATOM 751 N N . LYS A 1 92 ? 16.195 7.265 -0.141 1.00 47.97 92 LYS A N 1
ATOM 752 C CA . LYS A 1 92 ? 15.418 7.958 0.898 1.00 47.97 92 LYS A CA 1
ATOM 753 C C . LYS A 1 92 ? 15.533 7.251 2.242 1.00 47.97 92 LYS A C 1
ATOM 755 O O . LYS A 1 92 ? 15.693 7.964 3.253 1.00 47.97 92 LYS A O 1
#

Sequence (92 aa):
RKNYIQLFILYRSLPKLTCCLVNFFIDIYRKQMIQILIWGFAPTLPIDVVTTMLAYESNEICYERLSSLGVIFINESMSIDCKTSRTNFDKK

Secondary structure (DSSP, 8-state):
---HHHHHHHHHH--HHHHHHHHHHHHHHHHHHHHHHHHHS-SEEEHHHHHHHTT-S-HHHHHHHHHHHT--EETTTTEEEHHHHHHHHTT-